Protein AF-A0A3C0XMA6-F1 (afdb_monomer_lite)

Structure (mmCIF, N/CA/C/O backbone):
data_AF-A0A3C0XMA6-F1
#
_entry.id  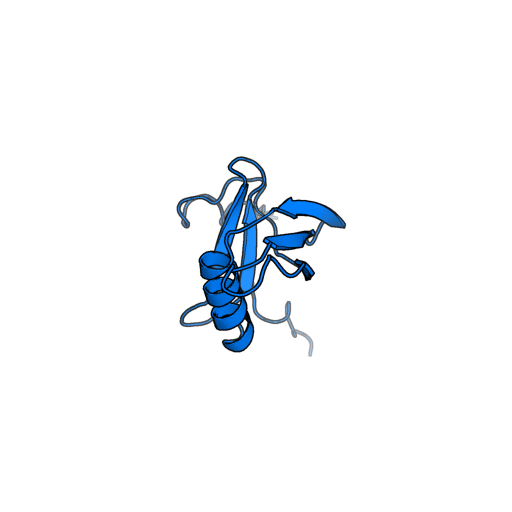 AF-A0A3C0XMA6-F1
#
loop_
_atom_site.group_PDB
_atom_site.id
_atom_site.type_symbol
_atom_site.label_atom_id
_atom_site.label_alt_id
_atom_site.label_comp_id
_atom_site.label_asym_id
_atom_site.label_entity_id
_atom_site.label_seq_id
_atom_site.pdbx_PDB_ins_code
_atom_site.Cartn_x
_atom_site.Cartn_y
_atom_site.Cartn_z
_atom_site.occupancy
_atom_site.B_iso_or_equiv
_atom_site.auth_seq_id
_atom_site.auth_comp_id
_atom_site.auth_asym_id
_atom_site.auth_atom_id
_atom_site.pdbx_PDB_model_num
ATOM 1 N N . MET A 1 1 ? -26.625 5.953 31.577 1.00 35.53 1 MET A N 1
ATOM 2 C CA . MET A 1 1 ? -26.099 6.616 30.366 1.00 35.53 1 MET A CA 1
ATOM 3 C C . MET A 1 1 ? -24.582 6.665 30.494 1.00 35.53 1 MET A C 1
ATOM 5 O O . MET A 1 1 ? -24.082 7.379 31.351 1.00 35.53 1 MET A O 1
ATOM 9 N N . ARG A 1 2 ? -23.857 5.815 29.763 1.00 30.97 2 ARG A N 1
ATOM 10 C CA . ARG A 1 2 ? -22.392 5.870 29.664 1.00 30.97 2 ARG A CA 1
ATOM 11 C C . ARG A 1 2 ? -22.031 5.684 28.197 1.00 30.97 2 ARG A C 1
ATOM 13 O O . ARG A 1 2 ? -22.136 4.586 27.664 1.00 30.97 2 ARG A O 1
ATOM 20 N N . THR A 1 3 ? -21.700 6.800 27.565 1.00 35.88 3 THR A N 1
ATOM 21 C CA . THR A 1 3 ? -21.087 6.883 26.243 1.00 35.88 3 THR A CA 1
ATOM 22 C C . THR A 1 3 ? -19.697 6.265 26.338 1.00 35.88 3 THR A C 1
ATOM 24 O O . THR A 1 3 ? -18.886 6.732 27.134 1.00 35.88 3 THR A O 1
ATOM 27 N N . VAL A 1 4 ? -19.423 5.211 25.570 1.00 40.06 4 VAL A N 1
ATOM 28 C CA . VAL A 1 4 ? -18.051 4.734 25.360 1.00 40.06 4 VAL A CA 1
ATOM 29 C C . VAL A 1 4 ? -17.584 5.362 24.055 1.00 40.06 4 VAL A C 1
ATOM 31 O O . VAL A 1 4 ? -18.060 5.012 22.979 1.00 40.06 4 VAL A O 1
ATOM 34 N N . ALA A 1 5 ? -16.742 6.383 24.193 1.00 41.00 5 ALA A N 1
ATOM 35 C CA . ALA A 1 5 ? -16.125 7.114 23.097 1.00 41.00 5 ALA A CA 1
ATOM 36 C C . ALA A 1 5 ? -15.038 6.259 22.421 1.00 41.00 5 ALA A C 1
ATOM 38 O O . ALA A 1 5 ? -14.376 5.455 23.080 1.00 41.00 5 ALA A O 1
ATOM 39 N N . GLY A 1 6 ? -14.872 6.434 21.109 1.00 40.22 6 GLY A N 1
ATOM 40 C CA . GLY A 1 6 ? -13.957 5.688 20.241 1.00 40.22 6 GLY A CA 1
ATOM 41 C C . GLY A 1 6 ? -12.469 5.956 20.486 1.00 40.22 6 GLY A C 1
ATOM 42 O O . GLY A 1 6 ? -11.807 6.523 19.629 1.00 40.22 6 GLY A O 1
ATOM 43 N N . GLY A 1 7 ? -11.947 5.533 21.640 1.00 39.25 7 GLY A N 1
ATOM 44 C CA . GLY A 1 7 ? -10.550 5.743 22.053 1.00 39.25 7 GLY A CA 1
ATOM 45 C C . GLY A 1 7 ? -9.690 4.479 22.181 1.00 39.25 7 GLY A C 1
ATOM 46 O O . GLY A 1 7 ? -8.606 4.553 22.737 1.00 39.25 7 GLY A O 1
ATOM 47 N N . VAL A 1 8 ? -10.148 3.307 21.727 1.00 51.12 8 VAL A N 1
ATOM 48 C CA . VAL A 1 8 ? -9.462 2.028 22.031 1.00 51.12 8 VAL A CA 1
ATOM 49 C C . VAL A 1 8 ? -8.380 1.647 21.003 1.00 51.12 8 VAL A C 1
ATOM 51 O O . VAL A 1 8 ? -7.541 0.801 21.286 1.00 51.12 8 VAL A O 1
ATOM 54 N N . LEU A 1 9 ? -8.347 2.269 19.821 1.00 49.19 9 LEU A N 1
ATOM 55 C CA . LEU A 1 9 ? -7.460 1.829 18.732 1.00 49.19 9 LEU A CA 1
ATOM 56 C C . LEU A 1 9 ? -5.985 2.247 18.876 1.00 49.19 9 LEU A C 1
ATOM 58 O O . LEU A 1 9 ? -5.122 1.574 18.320 1.00 49.19 9 LEU A O 1
ATOM 62 N N . VAL A 1 10 ? -5.685 3.317 19.616 1.00 50.56 10 VAL A N 1
ATOM 63 C CA . VAL A 1 10 ? -4.343 3.935 19.626 1.00 50.56 10 VAL A CA 1
ATOM 64 C C . VAL A 1 10 ? -3.349 3.313 20.604 1.00 50.56 10 VAL A C 1
ATOM 66 O O . VAL A 1 10 ? -2.149 3.484 20.438 1.00 50.56 10 VAL A O 1
ATOM 69 N N . ASP A 1 11 ? -3.821 2.558 21.598 1.00 53.97 11 ASP A N 1
ATOM 70 C CA . ASP A 1 11 ? -2.956 2.016 22.659 1.00 53.97 11 ASP A CA 1
ATOM 71 C C . ASP A 1 11 ? -2.425 0.595 22.353 1.00 53.97 11 ASP A C 1
ATOM 73 O O . ASP A 1 11 ? -1.637 0.039 23.111 1.00 53.97 11 ASP A O 1
ATOM 77 N N . VAL A 1 12 ? -2.845 -0.033 21.241 1.00 64.62 12 VAL A N 1
ATOM 78 C CA . VAL A 1 12 ? -2.621 -1.480 20.996 1.00 64.62 12 VAL A CA 1
ATOM 79 C C . VAL A 1 12 ? -1.770 -1.781 19.748 1.00 64.62 12 VAL A C 1
ATOM 81 O O . VAL A 1 12 ? -1.255 -2.891 19.612 1.00 64.62 12 VAL A O 1
ATOM 84 N N . MET A 1 13 ? -1.567 -0.819 18.837 1.00 73.75 13 MET A N 1
ATOM 85 C CA . MET A 1 13 ? -0.848 -1.031 17.567 1.00 73.75 13 MET A CA 1
ATOM 86 C C . MET A 1 13 ? 0.284 -0.004 17.373 1.00 73.75 13 MET A C 1
ATOM 88 O O . MET A 1 13 ? 0.003 1.179 17.184 1.00 73.75 13 MET A O 1
ATOM 92 N N . PRO A 1 14 ? 1.565 -0.424 17.368 1.00 78.31 14 PRO A N 1
ATOM 93 C CA . PRO A 1 14 ? 2.682 0.457 17.033 1.00 78.31 14 PRO A CA 1
ATOM 94 C C . PRO A 1 14 ? 2.505 1.114 15.657 1.00 78.31 14 PRO A C 1
ATOM 96 O O . PRO A 1 14 ? 2.221 0.430 14.675 1.00 78.31 14 PRO A O 1
ATOM 99 N N . GLY A 1 15 ? 2.696 2.434 15.594 1.00 80.88 15 GLY A N 1
ATOM 100 C CA . GLY A 1 15 ? 2.527 3.231 14.372 1.00 80.88 15 GLY A CA 1
ATOM 101 C C . GLY A 1 15 ? 1.105 3.748 14.124 1.00 80.88 15 GLY A C 1
ATOM 102 O O . GLY A 1 15 ? 0.903 4.461 13.145 1.00 80.88 15 GLY A O 1
ATOM 103 N N . ALA A 1 16 ? 0.137 3.424 14.990 1.00 85.81 16 ALA A N 1
ATOM 104 C CA . ALA A 1 16 ? -1.203 4.003 14.948 1.00 85.81 16 ALA A CA 1
ATOM 105 C C . ALA A 1 16 ? -1.311 5.219 15.886 1.00 85.81 16 ALA A C 1
ATOM 107 O O . ALA A 1 16 ? -1.093 5.105 17.092 1.00 85.81 16 ALA A O 1
ATOM 108 N N . SER A 1 17 ? -1.681 6.377 15.345 1.00 89.31 17 SER A N 1
ATOM 109 C CA . SER A 1 17 ? -2.058 7.580 16.094 1.00 89.31 17 SER A CA 1
ATOM 110 C C . SER A 1 17 ? -3.581 7.754 16.149 1.00 89.31 17 SER A C 1
ATOM 112 O O . SER A 1 17 ? -4.340 7.054 15.477 1.00 89.31 17 SER A O 1
ATOM 114 N N . GLU A 1 18 ? -4.065 8.750 16.897 1.00 88.00 18 GLU A N 1
ATOM 115 C CA . GLU A 1 18 ? -5.497 9.116 16.935 1.00 88.00 18 GLU A CA 1
ATOM 116 C C . GLU A 1 18 ? -6.059 9.522 15.559 1.00 88.00 18 GLU A C 1
ATOM 118 O O . GLU A 1 18 ? -7.275 9.530 15.333 1.00 88.00 18 GLU A O 1
ATOM 123 N N . GLN A 1 19 ? -5.176 9.832 14.608 1.00 89.69 19 GLN A N 1
ATOM 124 C CA . GLN A 1 19 ? -5.528 10.165 13.233 1.00 89.69 19 GLN A CA 1
ATOM 125 C C . GLN A 1 19 ? -5.618 8.940 12.318 1.00 89.69 19 GLN A C 1
ATOM 127 O O . GLN A 1 19 ? -6.025 9.096 11.173 1.00 89.69 19 GLN A O 1
ATOM 132 N N . THR A 1 20 ? -5.286 7.733 12.790 1.00 90.69 20 THR A N 1
ATOM 133 C CA . THR A 1 20 ? -5.397 6.510 11.985 1.00 9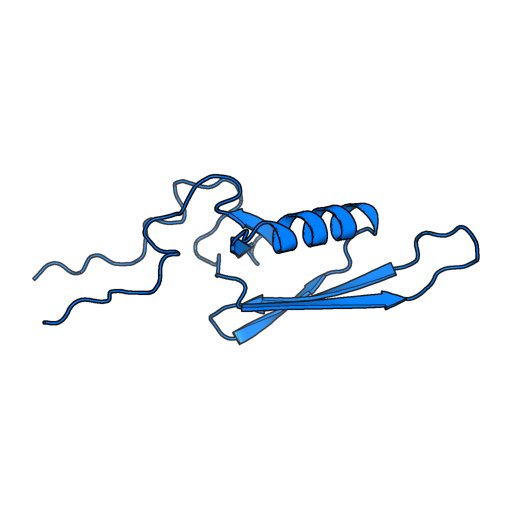0.69 20 THR A CA 1
ATOM 134 C C . THR A 1 20 ? -6.838 6.295 11.515 1.00 90.69 20 THR A C 1
ATOM 136 O O . THR A 1 20 ? -7.791 6.410 12.295 1.00 90.69 20 THR A O 1
ATOM 139 N N . ARG A 1 21 ? -7.010 5.964 10.232 1.00 92.25 21 ARG A N 1
ATOM 140 C CA . ARG A 1 21 ? -8.311 5.667 9.611 1.00 92.25 21 ARG A CA 1
ATOM 141 C C . ARG A 1 21 ? -8.260 4.382 8.800 1.00 92.25 21 ARG A C 1
ATOM 143 O O . ARG A 1 21 ? -7.205 4.015 8.285 1.00 92.25 21 ARG A O 1
ATOM 150 N N . GLY A 1 22 ? -9.410 3.726 8.642 1.00 89.75 22 GLY A N 1
ATOM 151 C CA . GLY A 1 22 ? -9.554 2.640 7.677 1.00 89.75 22 GLY A CA 1
ATOM 152 C C . GLY A 1 22 ? -9.305 3.124 6.251 1.00 89.75 22 GLY A C 1
ATOM 153 O O . GLY A 1 22 ? -9.683 4.241 5.892 1.00 89.75 22 GLY A O 1
ATOM 154 N N . VAL A 1 23 ? -8.657 2.292 5.436 1.00 90.06 23 VAL A N 1
ATOM 155 C CA . VAL A 1 23 ? -8.521 2.524 3.995 1.00 90.06 23 VAL A CA 1
ATOM 156 C C . VAL A 1 23 ? -9.758 1.976 3.293 1.00 90.06 23 VAL A C 1
ATOM 158 O O . VAL A 1 23 ? -10.047 0.784 3.357 1.00 90.06 23 VAL A O 1
ATOM 161 N N . LYS A 1 24 ? -10.469 2.853 2.584 1.00 89.56 24 LYS A N 1
ATOM 162 C CA . LYS A 1 24 ? -11.654 2.528 1.781 1.00 89.56 24 LYS A CA 1
ATOM 163 C C . LYS A 1 24 ? -11.296 2.231 0.325 1.00 89.56 24 LYS A C 1
ATOM 165 O O . LYS A 1 24 ? -11.921 1.378 -0.298 1.00 89.56 24 LYS A O 1
ATOM 170 N N . VAL A 1 25 ? -10.309 2.940 -0.231 1.00 86.69 25 VAL A N 1
ATOM 171 C CA . VAL A 1 25 ? -9.824 2.735 -1.607 1.00 86.69 25 VAL A CA 1
ATOM 172 C C . VAL A 1 25 ? -8.303 2.793 -1.632 1.00 86.69 25 VAL A C 1
ATOM 174 O O . VAL A 1 25 ? -7.707 3.697 -1.048 1.00 86.69 25 VAL A O 1
ATOM 177 N N . LEU A 1 26 ? -7.683 1.866 -2.361 1.00 88.00 26 LEU A N 1
ATOM 178 C CA . LEU A 1 26 ? -6.262 1.899 -2.684 1.00 88.00 26 LEU A CA 1
ATOM 179 C C . LEU A 1 26 ? -6.092 1.737 -4.193 1.00 88.00 26 LEU A C 1
ATOM 181 O O . LEU A 1 26 ? -6.339 0.668 -4.743 1.00 88.00 26 LEU A O 1
ATOM 185 N N . ASN A 1 27 ? -5.681 2.812 -4.857 1.00 86.19 27 ASN A N 1
ATOM 186 C CA . ASN A 1 27 ? -5.399 2.825 -6.288 1.00 86.19 27 ASN A CA 1
ATOM 187 C C . ASN A 1 27 ? -3.896 2.901 -6.504 1.00 86.19 27 ASN A C 1
ATOM 189 O O . ASN A 1 27 ? -3.211 3.626 -5.789 1.00 86.19 27 ASN A O 1
ATOM 193 N N . ALA A 1 28 ? -3.390 2.201 -7.512 1.00 88.19 28 ALA A N 1
ATOM 194 C CA . ALA A 1 28 ? -1.979 2.221 -7.853 1.00 88.19 28 ALA A CA 1
ATOM 195 C C . ALA A 1 28 ? -1.795 2.321 -9.363 1.00 88.19 28 ALA A C 1
ATOM 197 O O . ALA A 1 28 ? -2.365 1.537 -10.118 1.00 88.19 28 ALA A O 1
ATOM 198 N N . ASN A 1 29 ? -0.953 3.258 -9.778 1.00 87.31 29 ASN A N 1
ATOM 199 C CA . ASN A 1 29 ? -0.458 3.364 -11.138 1.00 87.31 29 ASN A CA 1
ATOM 200 C C . ASN A 1 29 ? 0.984 2.868 -11.164 1.00 87.31 29 ASN A C 1
ATOM 202 O O . ASN A 1 29 ? 1.768 3.217 -10.281 1.00 87.31 29 ASN A O 1
ATOM 206 N N . TRP A 1 30 ? 1.335 2.091 -12.184 1.00 88.19 30 TRP A N 1
ATOM 207 C CA . TRP A 1 30 ? 2.719 1.744 -12.482 1.00 88.19 30 TRP A CA 1
ATOM 208 C C . TRP A 1 30 ? 3.147 2.428 -13.770 1.00 88.19 30 TRP A C 1
ATOM 210 O O . TRP A 1 30 ? 2.472 2.320 -14.794 1.00 88.19 30 TRP A O 1
ATOM 220 N N . THR A 1 31 ? 4.294 3.088 -13.715 1.00 89.88 31 THR A N 1
ATOM 221 C CA . THR A 1 31 ? 4.965 3.641 -14.884 1.00 89.88 31 THR A CA 1
ATOM 222 C C . THR A 1 31 ? 6.224 2.829 -15.127 1.00 89.88 31 THR A C 1
ATOM 224 O O . THR A 1 31 ? 7.066 2.695 -14.233 1.00 89.88 31 THR A O 1
ATOM 227 N N . ALA A 1 32 ? 6.348 2.294 -16.340 1.00 85.56 32 ALA A N 1
ATOM 228 C CA . ALA A 1 32 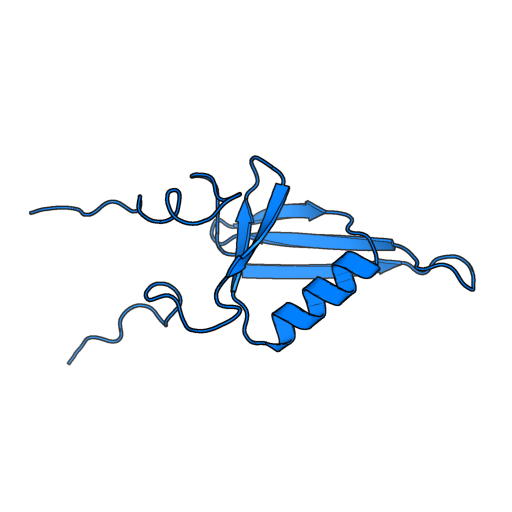? 7.504 1.509 -16.738 1.00 85.56 32 ALA A CA 1
ATOM 229 C C . ALA A 1 32 ? 8.797 2.334 -16.642 1.00 85.56 32 ALA A C 1
ATOM 231 O O . ALA A 1 32 ? 8.832 3.521 -16.976 1.00 85.56 32 ALA A O 1
ATOM 232 N N . GLY A 1 33 ? 9.858 1.683 -16.172 1.00 85.12 33 GLY A N 1
ATOM 233 C CA . GLY A 1 33 ? 11.218 2.197 -16.264 1.00 85.12 33 GLY A CA 1
ATOM 234 C C . GLY A 1 33 ? 11.867 1.821 -17.600 1.00 85.12 33 GLY A C 1
ATOM 235 O O . GLY A 1 33 ? 11.206 1.250 -18.468 1.00 85.12 33 GLY A O 1
ATOM 236 N N . PRO A 1 34 ? 13.168 2.110 -17.770 1.00 88.00 34 PRO A N 1
ATOM 237 C CA . PRO A 1 34 ? 13.945 1.515 -18.854 1.00 88.00 34 PRO A CA 1
ATOM 238 C C . PRO A 1 34 ? 13.961 -0.016 -18.732 1.00 88.00 34 PRO A C 1
ATOM 240 O O . PRO A 1 34 ? 13.744 -0.554 -17.645 1.00 88.00 34 PRO A O 1
ATOM 243 N N . ASP A 1 35 ? 14.261 -0.712 -19.828 1.00 87.31 35 ASP A N 1
ATOM 244 C CA . ASP A 1 35 ? 14.353 -2.174 -19.843 1.00 87.31 35 ASP A CA 1
ATOM 245 C C . ASP A 1 35 ? 15.300 -2.689 -18.744 1.00 87.31 35 ASP A C 1
ATOM 247 O O . ASP A 1 35 ? 16.450 -2.260 -18.635 1.00 87.31 35 ASP A O 1
ATOM 251 N N . GLY A 1 36 ? 14.800 -3.606 -17.911 1.00 78.75 36 GLY A N 1
ATOM 252 C CA . GLY A 1 36 ? 15.515 -4.136 -16.744 1.00 78.75 36 GLY A CA 1
ATOM 253 C C . GLY A 1 36 ? 15.416 -3.284 -15.471 1.00 78.75 36 GLY A C 1
ATOM 254 O O . GLY A 1 36 ? 15.969 -3.680 -14.449 1.00 78.75 36 GLY A O 1
ATOM 255 N N . GLY A 1 37 ? 14.724 -2.142 -15.507 1.00 83.94 37 GLY A N 1
ATOM 256 C CA . GLY A 1 37 ? 14.407 -1.328 -14.334 1.00 83.94 37 GLY A CA 1
ATOM 257 C C . GLY A 1 37 ? 13.037 -1.655 -13.733 1.00 83.94 37 GLY A C 1
ATOM 258 O O . GLY A 1 37 ? 12.100 -2.018 -14.439 1.00 83.94 37 GLY A O 1
ATOM 259 N N . ASP A 1 38 ? 12.894 -1.446 -12.424 1.00 84.88 38 ASP A N 1
ATOM 260 C CA . ASP A 1 38 ? 11.678 -1.817 -11.681 1.00 84.88 38 ASP A CA 1
ATOM 261 C C . ASP A 1 38 ? 10.469 -0.883 -11.944 1.00 84.88 38 ASP A C 1
ATOM 263 O O . ASP A 1 38 ? 9.335 -1.151 -11.532 1.00 84.88 38 ASP A O 1
ATOM 267 N N . GLY A 1 39 ? 10.696 0.237 -12.640 1.00 88.62 39 GLY A N 1
ATOM 268 C CA . GLY A 1 39 ? 9.706 1.294 -12.841 1.00 88.62 39 GLY A CA 1
ATOM 269 C C . GLY A 1 39 ? 9.357 2.034 -11.548 1.00 88.62 39 GLY A C 1
ATOM 270 O O . GLY A 1 39 ? 10.107 2.019 -10.571 1.00 88.62 39 GLY A O 1
ATOM 271 N N . ARG A 1 40 ? 8.222 2.735 -11.546 1.00 91.31 40 ARG A N 1
ATOM 272 C CA . ARG A 1 40 ? 7.756 3.521 -10.395 1.00 91.31 40 ARG A CA 1
ATOM 273 C C . ARG A 1 40 ? 6.269 3.322 -10.176 1.00 91.31 40 ARG A C 1
ATOM 275 O O . ARG A 1 40 ? 5.496 3.343 -11.128 1.00 91.31 40 ARG A O 1
ATOM 282 N N . PHE A 1 41 ? 5.885 3.210 -8.910 1.00 88.81 41 PHE A N 1
ATOM 283 C CA . PHE A 1 41 ? 4.489 3.235 -8.507 1.00 88.81 41 PHE A CA 1
ATOM 284 C C . PHE A 1 41 ? 4.088 4.594 -7.941 1.00 88.81 41 PHE A C 1
ATOM 286 O O . PHE A 1 41 ? 4.855 5.248 -7.231 1.00 88.81 41 PHE A O 1
ATOM 293 N N . GLU A 1 42 ? 2.854 4.982 -8.230 1.00 91.31 42 GLU A N 1
ATOM 294 C CA . GLU A 1 42 ? 2.136 6.063 -7.566 1.00 91.31 42 GLU A CA 1
ATOM 295 C C . GLU A 1 42 ? 0.851 5.490 -7.002 1.00 91.31 42 GLU A C 1
ATOM 297 O O . GLU A 1 42 ? 0.026 4.949 -7.735 1.00 91.31 42 GLU A O 1
ATOM 302 N N . VAL A 1 43 ? 0.703 5.584 -5.689 1.00 91.12 43 VAL A N 1
ATOM 303 C CA . VAL A 1 43 ? -0.411 5.009 -4.952 1.00 91.12 43 VAL A CA 1
ATOM 304 C C . VAL A 1 43 ? -1.234 6.134 -4.348 1.00 91.12 43 VAL A C 1
ATOM 306 O O . VAL A 1 43 ? -0.695 7.048 -3.722 1.00 91.12 43 VAL A O 1
ATOM 309 N N . MET A 1 44 ? -2.547 6.046 -4.530 1.00 93.25 44 MET A N 1
ATOM 310 C CA . MET A 1 44 ? -3.533 6.887 -3.873 1.00 93.25 44 MET A CA 1
ATOM 311 C C . MET A 1 44 ? -4.311 6.050 -2.864 1.00 93.25 44 MET A C 1
ATOM 313 O O . MET A 1 44 ? -4.939 5.053 -3.220 1.00 93.25 44 MET A O 1
ATOM 317 N N . VAL A 1 45 ? -4.281 6.490 -1.614 1.00 93.19 45 VAL A N 1
ATOM 318 C CA . VAL A 1 45 ? -5.059 5.935 -0.509 1.00 93.19 45 VAL A CA 1
ATOM 319 C C . VAL A 1 45 ? -6.194 6.899 -0.204 1.00 93.19 45 VAL A C 1
ATOM 321 O O . VAL A 1 45 ? -5.955 8.092 -0.020 1.00 93.19 45 VAL A O 1
ATOM 324 N N . VAL A 1 46 ? -7.418 6.379 -0.157 1.00 91.88 46 VAL A N 1
ATOM 325 C CA . VAL A 1 46 ? -8.602 7.107 0.308 1.00 91.88 46 VAL A CA 1
ATOM 326 C C . VAL A 1 46 ? -9.068 6.477 1.609 1.00 91.88 46 VAL A C 1
ATOM 328 O O . VAL A 1 46 ? -9.346 5.274 1.651 1.00 91.8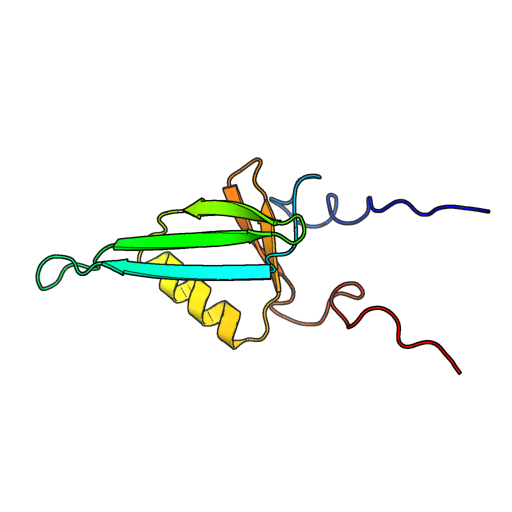8 46 VAL A O 1
ATOM 331 N N . THR A 1 47 ? -9.134 7.277 2.664 1.00 93.56 47 THR A N 1
ATOM 332 C CA . THR A 1 47 ? -9.563 6.849 3.999 1.00 93.56 47 THR A CA 1
ATOM 333 C C . THR A 1 47 ? -11.0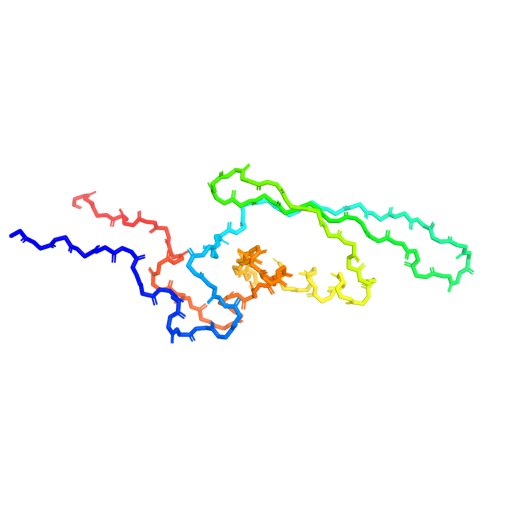82 6.931 4.167 1.00 93.56 47 THR A C 1
ATOM 335 O O . THR A 1 47 ? -11.794 7.475 3.323 1.00 93.56 47 THR A O 1
ATOM 338 N N . GLU A 1 48 ? -11.607 6.358 5.250 1.00 93.56 48 GLU A N 1
ATOM 339 C CA . GLU A 1 48 ? -13.046 6.368 5.571 1.00 93.56 48 GLU A CA 1
ATOM 340 C C . GLU A 1 48 ? -13.648 7.773 5.748 1.00 93.56 48 GLU A C 1
ATOM 342 O O . GLU A 1 48 ? -14.844 7.946 5.534 1.00 93.56 48 GLU A O 1
ATOM 347 N N . ASP A 1 49 ? -12.838 8.775 6.094 1.00 93.44 49 ASP A N 1
ATOM 348 C CA . ASP A 1 49 ? -13.219 10.194 6.160 1.00 93.44 49 ASP A CA 1
ATOM 349 C C . ASP A 1 49 ? -12.998 10.947 4.830 1.00 93.44 49 ASP A C 1
ATOM 351 O O . ASP A 1 49 ? -12.930 12.177 4.799 1.00 93.44 49 ASP A O 1
ATOM 355 N N . ASP A 1 50 ? -12.888 10.196 3.729 1.00 94.69 50 ASP A N 1
ATOM 356 C CA . ASP A 1 50 ? -12.725 10.660 2.347 1.00 94.69 50 ASP A CA 1
ATOM 357 C C . ASP A 1 50 ? -11.481 11.543 2.103 1.00 94.69 50 ASP A C 1
ATOM 359 O O . ASP A 1 50 ? -11.370 12.204 1.064 1.00 94.69 50 ASP A O 1
ATOM 363 N N . GLN A 1 51 ? -10.501 11.526 3.014 1.00 95.50 51 GLN A N 1
ATOM 364 C CA . GLN A 1 51 ? -9.200 12.152 2.781 1.00 95.50 51 GLN A CA 1
ATOM 365 C C . GLN A 1 51 ? -8.379 11.340 1.776 1.00 95.50 51 GLN A C 1
ATOM 367 O O . GLN A 1 51 ? -8.420 10.110 1.746 1.00 95.50 51 GLN A O 1
ATOM 372 N N . GLN A 1 52 ? -7.627 12.049 0.931 1.00 94.75 52 GLN A N 1
ATOM 373 C CA . GLN A 1 52 ? -6.782 11.448 -0.097 1.00 94.75 52 GLN A CA 1
ATOM 374 C C . GLN A 1 52 ? -5.308 11.645 0.234 1.00 94.75 52 GLN A C 1
ATOM 376 O O . GLN A 1 52 ? -4.855 12.758 0.507 1.00 94.75 52 GLN A O 1
ATOM 381 N N . HIS A 1 53 ? -4.545 10.563 0.131 1.00 92.25 53 HIS A N 1
ATOM 382 C CA . HIS A 1 53 ? -3.115 10.551 0.401 1.00 92.25 53 HIS A CA 1
ATOM 383 C C . HIS A 1 53 ? -2.365 9.921 -0.763 1.00 92.25 53 HIS A C 1
ATOM 385 O O . HIS A 1 53 ? -2.760 8.876 -1.277 1.00 92.25 53 HIS A O 1
ATOM 391 N N . GLN A 1 54 ? -1.262 10.553 -1.164 1.00 92.12 54 GLN A N 1
ATOM 392 C CA . GLN A 1 54 ? -0.399 10.045 -2.223 1.00 92.12 54 GLN A CA 1
ATOM 393 C C . GLN A 1 54 ? 0.931 9.551 -1.657 1.00 92.12 54 GLN A C 1
ATOM 395 O O . GLN A 1 54 ? 1.580 10.198 -0.826 1.00 92.12 54 GLN A O 1
ATOM 400 N N . LEU A 1 55 ? 1.350 8.388 -2.139 1.00 90.50 55 LEU A N 1
ATOM 401 C CA . LEU A 1 55 ? 2.620 7.755 -1.813 1.00 90.50 55 LEU A CA 1
ATOM 402 C C . LEU A 1 55 ? 3.258 7.178 -3.075 1.00 90.50 55 LEU A C 1
ATOM 404 O O . LEU A 1 55 ? 2.579 6.768 -4.009 1.00 90.50 55 LEU A O 1
ATOM 408 N N . ALA A 1 56 ? 4.585 7.138 -3.086 1.00 90.88 56 ALA A N 1
ATOM 409 C CA . ALA A 1 56 ? 5.367 6.514 -4.145 1.00 90.88 56 ALA A CA 1
ATOM 410 C C . ALA A 1 56 ? 6.215 5.395 -3.522 1.00 90.88 56 ALA A C 1
ATOM 412 O O . ALA A 1 56 ? 7.389 5.621 -3.217 1.00 90.88 56 ALA A O 1
ATOM 413 N N . PRO A 1 57 ? 5.611 4.231 -3.216 1.00 87.31 57 PRO A N 1
ATOM 414 C CA . PRO A 1 57 ? 6.339 3.123 -2.619 1.00 87.31 57 PRO A CA 1
ATOM 415 C C . PRO A 1 57 ? 7.340 2.538 -3.620 1.00 87.31 57 PRO A C 1
ATOM 417 O O . PRO A 1 57 ? 7.184 2.664 -4.837 1.00 87.31 57 PRO A O 1
ATOM 420 N N . SER A 1 58 ? 8.360 1.852 -3.102 1.00 88.94 58 SER A N 1
ATOM 421 C CA . SER A 1 58 ? 9.226 1.045 -3.960 1.00 88.94 58 SER A CA 1
ATOM 422 C C . SER A 1 58 ? 8.427 -0.101 -4.607 1.00 88.94 58 SER A C 1
ATOM 424 O O . SER A 1 58 ? 7.450 -0.570 -4.012 1.00 88.94 58 SER A O 1
ATOM 426 N N . PRO A 1 59 ? 8.845 -0.614 -5.775 1.00 81.12 59 PRO A N 1
ATOM 427 C CA . PRO A 1 59 ? 8.215 -1.780 -6.398 1.00 81.12 59 PRO A CA 1
ATOM 428 C C . PRO A 1 59 ? 8.153 -3.005 -5.474 1.00 81.12 59 PRO A C 1
ATOM 430 O O . PRO A 1 59 ? 7.111 -3.647 -5.378 1.00 81.12 59 PRO A O 1
ATOM 433 N N . GLY A 1 60 ? 9.211 -3.265 -4.695 1.00 84.62 60 GLY A N 1
ATOM 434 C CA . GLY A 1 60 ? 9.210 -4.330 -3.684 1.00 84.62 60 GLY A CA 1
ATOM 435 C C . GLY A 1 60 ? 8.148 -4.128 -2.595 1.00 84.62 60 GLY A C 1
ATOM 436 O O . GLY A 1 60 ? 7.423 -5.062 -2.251 1.00 84.62 60 GLY A O 1
ATOM 437 N N . SER A 1 61 ? 7.994 -2.897 -2.097 1.00 82.19 61 SER A N 1
ATOM 438 C CA . SER A 1 61 ? 6.939 -2.550 -1.133 1.00 82.19 61 SER A CA 1
ATOM 439 C C . SER A 1 61 ? 5.534 -2.692 -1.732 1.00 82.19 61 SER A C 1
ATOM 441 O O . SER A 1 61 ? 4.617 -3.118 -1.034 1.00 82.19 61 SER A O 1
ATOM 443 N N . MET A 1 62 ? 5.357 -2.382 -3.021 1.00 84.06 62 MET A N 1
ATOM 444 C CA . MET A 1 62 ? 4.075 -2.547 -3.711 1.00 84.06 62 MET A CA 1
ATOM 445 C C . MET A 1 62 ? 3.697 -4.025 -3.880 1.00 84.06 62 MET A C 1
ATOM 447 O O . MET A 1 62 ? 2.548 -4.391 -3.647 1.00 84.06 62 MET A O 1
ATOM 451 N N . CYS A 1 63 ? 4.653 -4.894 -4.221 1.00 76.81 63 CYS A N 1
ATOM 452 C CA . CYS A 1 63 ? 4.411 -6.338 -4.292 1.00 76.81 63 CYS A CA 1
ATOM 453 C C . CYS A 1 63 ? 3.947 -6.906 -2.943 1.00 76.81 63 CYS A C 1
ATOM 455 O O . CYS A 1 63 ? 2.996 -7.686 -2.900 1.00 76.81 63 CYS A O 1
ATOM 457 N N . ALA A 1 64 ? 4.570 -6.475 -1.841 1.00 76.81 64 ALA A N 1
ATOM 458 C CA . ALA A 1 64 ? 4.136 -6.852 -0.497 1.00 76.81 64 ALA A CA 1
ATOM 459 C C . ALA A 1 64 ? 2.707 -6.362 -0.200 1.00 76.81 64 ALA A C 1
ATOM 461 O O . ALA A 1 64 ? 1.900 -7.108 0.348 1.00 76.81 64 ALA A O 1
ATOM 462 N N . LEU A 1 65 ? 2.369 -5.138 -0.615 1.00 77.38 65 LEU A N 1
ATOM 463 C CA . LEU A 1 65 ? 1.030 -4.579 -0.444 1.00 77.38 65 LEU A CA 1
ATOM 464 C C . LEU A 1 65 ? -0.045 -5.359 -1.220 1.00 77.38 65 LEU A C 1
ATOM 466 O O . LEU A 1 65 ? -1.103 -5.648 -0.669 1.00 77.38 65 LEU A O 1
ATOM 470 N N . ILE A 1 66 ? 0.231 -5.745 -2.468 1.00 72.00 66 ILE A N 1
ATOM 471 C CA . ILE A 1 66 ? -0.689 -6.557 -3.286 1.00 72.00 66 ILE A CA 1
ATOM 472 C C . ILE A 1 66 ? -0.894 -7.945 -2.668 1.00 72.00 66 ILE A C 1
ATOM 474 O O . ILE A 1 66 ? -2.008 -8.464 -2.670 1.00 72.00 66 ILE A O 1
ATOM 478 N N . ALA A 1 67 ? 0.159 -8.549 -2.114 1.00 74.44 67 ALA A N 1
ATOM 479 C CA . ALA A 1 67 ? 0.040 -9.842 -1.444 1.00 74.44 67 ALA A CA 1
ATOM 480 C C . ALA A 1 67 ? -0.895 -9.776 -0.222 1.00 74.44 67 ALA A C 1
ATOM 482 O O . ALA A 1 67 ? -1.646 -10.715 0.028 1.00 74.44 67 ALA A O 1
ATOM 483 N N . LEU A 1 68 ? -0.892 -8.655 0.507 1.00 67.19 68 LEU A N 1
ATOM 484 C CA . LEU A 1 68 ? -1.779 -8.442 1.652 1.00 67.19 68 LEU A CA 1
ATOM 485 C C . LEU A 1 68 ? -3.247 -8.295 1.224 1.00 67.19 68 LEU A C 1
ATOM 487 O O . LEU A 1 68 ? -4.126 -8.901 1.833 1.00 67.19 68 LEU A O 1
ATOM 491 N N . THR A 1 69 ? -3.538 -7.546 0.156 1.00 69.62 69 THR A N 1
ATOM 492 C CA . THR A 1 69 ? -4.933 -7.341 -0.283 1.00 69.62 69 THR A CA 1
ATOM 493 C C . THR A 1 69 ? -5.596 -8.614 -0.808 1.00 69.62 69 THR A C 1
ATOM 495 O O . THR A 1 69 ? -6.814 -8.735 -0.728 1.00 69.62 69 THR A O 1
ATOM 498 N N . GLN A 1 70 ? -4.821 -9.588 -1.294 1.00 68.94 70 GLN A N 1
ATOM 499 C CA . GLN 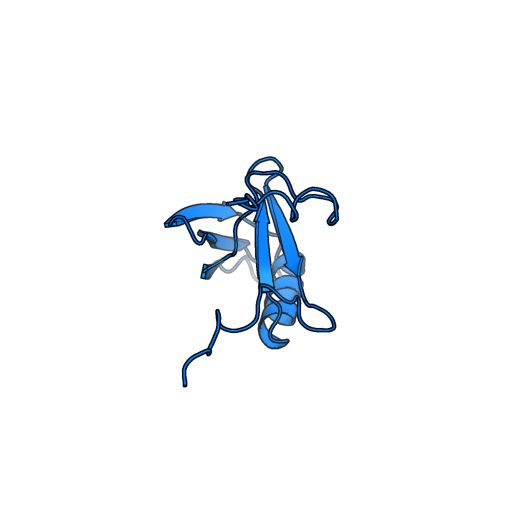A 1 70 ? -5.339 -10.900 -1.707 1.00 68.94 70 GLN A CA 1
ATOM 500 C C . GLN A 1 70 ? -5.732 -11.809 -0.531 1.00 68.94 70 GLN A C 1
ATOM 502 O O . GLN A 1 70 ? -6.397 -12.819 -0.747 1.00 68.94 70 GLN A O 1
ATOM 507 N N . ALA A 1 71 ? -5.332 -11.469 0.696 1.00 67.88 71 ALA A N 1
ATOM 508 C CA . ALA A 1 71 ? -5.574 -12.261 1.901 1.00 67.88 71 ALA A CA 1
ATOM 509 C C . ALA A 1 71 ? -6.704 -11.691 2.786 1.00 67.88 71 ALA A C 1
ATOM 511 O O . ALA A 1 71 ? -6.673 -11.890 3.997 1.00 67.88 71 ALA A O 1
ATOM 512 N N . ASP A 1 72 ? -7.648 -10.929 2.215 1.00 70.75 72 ASP A N 1
ATOM 513 C CA . ASP A 1 72 ? -8.726 -10.231 2.948 1.00 70.75 72 ASP A CA 1
ATOM 514 C C . ASP A 1 72 ? -8.213 -9.359 4.120 1.00 70.75 72 ASP A C 1
ATOM 516 O O . ASP A 1 72 ? -8.887 -9.147 5.131 1.00 70.75 72 ASP A O 1
ATOM 520 N N . THR A 1 73 ? -6.987 -8.842 3.994 1.00 73.94 73 THR A N 1
ATOM 521 C CA . THR A 1 73 ? -6.345 -8.016 5.024 1.00 73.94 73 THR A CA 1
ATOM 522 C C . THR A 1 73 ? -6.988 -6.631 5.076 1.00 73.94 73 THR A C 1
ATOM 524 O O . THR A 1 73 ? -7.200 -5.985 4.048 1.00 73.94 73 THR A O 1
ATOM 527 N N . VAL A 1 74 ? -7.242 -6.133 6.287 1.00 81.00 74 VAL A N 1
ATOM 528 C CA . VAL A 1 74 ? -7.733 -4.767 6.503 1.00 81.00 74 VAL A CA 1
ATOM 529 C C . VAL A 1 74 ? -6.547 -3.812 6.488 1.00 81.00 74 VAL A C 1
ATOM 531 O O . VAL A 1 74 ? -5.583 -4.007 7.220 1.00 81.00 74 VAL A O 1
ATOM 534 N N . LEU A 1 75 ? -6.614 -2.757 5.682 1.00 84.62 75 LEU A N 1
ATOM 535 C CA . LEU A 1 75 ? -5.578 -1.728 5.644 1.00 84.62 75 LEU A CA 1
ATOM 536 C C . LEU A 1 75 ? -6.032 -0.485 6.414 1.00 84.62 75 LEU A C 1
ATOM 538 O O . LEU A 1 75 ? -7.160 -0.021 6.243 1.00 84.62 75 LEU A O 1
ATOM 542 N N . LEU A 1 76 ? -5.143 0.069 7.237 1.00 86.44 76 LEU A N 1
ATOM 543 C CA . LEU A 1 76 ? -5.327 1.349 7.924 1.00 86.44 76 LEU A CA 1
ATOM 544 C C . LEU A 1 76 ? -4.224 2.320 7.493 1.00 86.44 76 LEU A C 1
ATOM 546 O O . LEU A 1 76 ? -3.087 1.906 7.267 1.00 86.44 76 LEU A O 1
ATOM 550 N N . TRP A 1 77 ? -4.549 3.605 7.403 1.00 88.75 77 TRP A N 1
ATOM 551 C CA . TRP A 1 77 ? -3.595 4.667 7.100 1.00 88.75 77 TRP A CA 1
ATOM 552 C C . TRP A 1 77 ? -3.465 5.619 8.281 1.00 88.75 77 TRP A C 1
ATOM 554 O O . TRP A 1 77 ? -4.462 6.169 8.754 1.00 88.75 77 TRP A O 1
ATOM 564 N N . ASP A 1 78 ? -2.228 5.822 8.725 1.00 87.25 78 ASP A N 1
ATOM 565 C CA . ASP A 1 78 ? -1.863 6.851 9.680 1.00 87.25 78 ASP A CA 1
ATOM 566 C C . ASP A 1 78 ? -1.140 8.011 8.971 1.00 87.25 78 ASP A C 1
ATOM 568 O O . ASP A 1 78 ? -0.031 7.829 8.452 1.00 87.25 78 ASP A O 1
ATOM 572 N N . PRO A 1 79 ? -1.736 9.215 8.926 1.00 85.56 79 PRO A N 1
ATOM 573 C CA . PRO A 1 79 ? -1.130 10.349 8.245 1.00 85.56 79 PRO A CA 1
ATOM 574 C C . PRO A 1 79 ? -0.039 11.054 9.062 1.00 85.56 79 PRO A C 1
ATOM 576 O O . PRO A 1 79 ? 0.732 11.800 8.459 1.00 85.56 79 PRO A O 1
ATOM 579 N N . ALA A 1 80 ? 0.045 10.848 10.384 1.00 85.75 80 ALA A N 1
ATOM 580 C CA . ALA A 1 80 ? 1.012 11.546 11.234 1.00 85.75 80 ALA A CA 1
ATOM 581 C C . ALA A 1 80 ? 2.445 11.148 10.862 1.00 85.75 80 ALA A C 1
ATOM 583 O O . ALA A 1 80 ? 3.293 12.019 10.670 1.00 85.75 80 ALA A O 1
ATOM 584 N N . ASP A 1 81 ? 2.659 9.849 10.637 1.00 85.25 81 ASP A N 1
ATOM 585 C CA . ASP A 1 81 ? 3.959 9.292 10.246 1.00 85.25 81 ASP A CA 1
ATOM 586 C C . ASP A 1 81 ? 3.976 8.714 8.820 1.00 85.25 81 ASP A C 1
ATOM 588 O O . ASP A 1 81 ? 4.983 8.162 8.376 1.00 85.25 81 ASP A O 1
ATOM 592 N N . ARG A 1 82 ? 2.874 8.864 8.067 1.00 86.06 82 ARG A N 1
ATOM 593 C CA . ARG A 1 82 ? 2.672 8.269 6.729 1.00 86.06 82 ARG A CA 1
ATOM 594 C C . ARG A 1 82 ? 2.825 6.743 6.743 1.00 86.06 82 ARG A C 1
ATOM 596 O O . ARG A 1 82 ? 3.465 6.162 5.862 1.00 86.06 82 ARG A O 1
ATOM 603 N N . THR A 1 83 ? 2.222 6.107 7.741 1.00 83.19 83 THR A N 1
ATOM 604 C CA . THR A 1 83 ? 2.325 4.665 7.980 1.00 83.19 83 THR A CA 1
ATOM 605 C C . THR A 1 83 ? 1.095 3.946 7.437 1.00 83.19 83 THR A C 1
ATOM 607 O O . THR A 1 83 ? -0.037 4.284 7.774 1.00 83.19 83 THR A O 1
ATOM 610 N N . LEU A 1 84 ? 1.311 2.917 6.613 1.00 81.56 84 LEU A N 1
ATOM 611 C CA . LEU A 1 84 ? 0.260 1.983 6.208 1.00 81.56 84 LEU A CA 1
ATOM 612 C C . LEU A 1 84 ? 0.338 0.729 7.085 1.00 81.56 84 LEU A C 1
ATOM 614 O O . LEU A 1 84 ? 1.381 0.078 7.144 1.00 81.56 84 LEU A O 1
ATOM 618 N N . ILE A 1 85 ? -0.761 0.387 7.750 1.00 80.69 85 ILE A N 1
ATOM 619 C CA . ILE A 1 85 ? -0.851 -0.721 8.704 1.00 80.69 85 ILE A CA 1
ATOM 620 C C . ILE A 1 85 ? -1.705 -1.832 8.094 1.00 80.69 85 ILE A C 1
ATOM 622 O O . ILE A 1 85 ? -2.837 -1.596 7.673 1.00 80.69 85 ILE A O 1
ATOM 626 N N . ALA A 1 86 ? -1.173 -3.052 8.083 1.00 82.25 86 ALA A N 1
ATOM 627 C CA . ALA A 1 86 ? -1.902 -4.261 7.717 1.00 82.25 86 ALA A CA 1
ATOM 628 C C . ALA A 1 86 ? -2.500 -4.909 8.975 1.00 82.25 86 ALA A C 1
ATOM 630 O O . ALA A 1 86 ? -1.800 -5.553 9.756 1.00 82.25 86 ALA A O 1
ATOM 631 N N . ALA A 1 87 ? -3.795 -4.712 9.184 1.00 72.19 87 ALA A N 1
ATOM 632 C CA . ALA A 1 87 ? -4.577 -5.305 10.258 1.00 72.19 87 ALA A CA 1
ATOM 633 C C . ALA A 1 87 ? -5.221 -6.624 9.804 1.00 72.19 87 ALA A C 1
ATOM 635 O O . ALA A 1 87 ? -5.472 -6.838 8.622 1.00 72.19 87 ALA A O 1
ATOM 636 N N . ASN A 1 88 ? -5.534 -7.509 10.754 1.00 68.62 88 ASN A N 1
ATOM 637 C CA . ASN A 1 88 ? -6.183 -8.801 10.485 1.00 68.62 88 ASN A CA 1
ATOM 638 C C . ASN A 1 88 ? -5.406 -9.744 9.552 1.00 68.62 88 ASN A C 1
ATOM 640 O O . ASN A 1 88 ? -6.002 -10.622 8.940 1.00 68.62 88 ASN A O 1
ATOM 644 N N . VAL A 1 89 ? -4.076 -9.619 9.480 1.00 66.44 89 VAL A N 1
ATOM 645 C CA . VAL A 1 89 ? -3.233 -10.576 8.734 1.00 66.44 89 VAL A CA 1
ATOM 646 C C . VAL A 1 89 ? -3.472 -12.020 9.218 1.00 66.44 89 VAL A C 1
ATOM 648 O O . VAL A 1 89 ? -3.393 -12.961 8.435 1.00 66.44 89 VAL A O 1
ATOM 651 N N . VAL A 1 90 ? -3.819 -12.199 10.501 1.00 67.00 90 VAL A N 1
ATOM 652 C CA . VAL A 1 90 ? -4.397 -13.433 11.053 1.00 67.00 90 VAL A CA 1
ATOM 653 C C . VAL A 1 90 ? -5.554 -13.071 11.993 1.00 67.00 90 VAL A C 1
ATOM 655 O O . VAL A 1 90 ? -5.385 -12.246 12.891 1.00 67.00 90 VAL A O 1
ATOM 658 N N . GLY A 1 91 ? -6.710 -13.725 11.826 1.00 65.19 91 GLY A N 1
ATOM 659 C CA . GLY A 1 91 ? -7.909 -13.516 12.649 1.00 65.19 91 GLY A CA 1
ATOM 660 C C . GLY A 1 91 ? -8.779 -12.338 12.194 1.00 65.19 91 GLY A C 1
ATOM 661 O O . GLY A 1 91 ? -8.538 -11.731 11.158 1.00 65.19 91 GLY A O 1
ATOM 662 N N . THR A 1 92 ? -9.822 -12.018 12.961 1.00 61.59 92 THR A N 1
ATOM 663 C CA . THR A 1 92 ? -10.734 -10.902 12.661 1.00 61.59 92 THR A CA 1
ATOM 664 C C . THR A 1 92 ? -10.880 -10.025 13.894 1.00 61.59 92 THR A C 1
ATOM 666 O O . THR A 1 92 ? -11.250 -10.511 14.964 1.00 61.59 92 THR A O 1
ATOM 669 N N . MET A 1 93 ? -10.601 -8.728 13.763 1.00 57.66 93 MET A N 1
ATOM 670 C CA . MET A 1 93 ? -10.876 -7.764 14.823 1.00 57.66 93 MET A CA 1
ATOM 671 C C . MET A 1 93 ? -12.397 -7.610 15.033 1.00 57.66 93 MET A C 1
ATOM 673 O O . MET A 1 93 ? -13.155 -7.539 14.063 1.00 57.66 93 MET A O 1
ATOM 677 N N . PRO A 1 94 ? -12.878 -7.494 16.286 1.00 58.19 94 PRO A N 1
ATOM 678 C CA . PRO A 1 94 ? -14.310 -7.371 16.579 1.00 58.19 94 PRO A CA 1
ATOM 679 C C . PRO A 1 94 ? -15.007 -6.184 15.897 1.00 58.19 94 PRO A C 1
ATOM 681 O O . PRO A 1 94 ? -16.216 -6.223 15.689 1.00 58.19 94 PRO A O 1
ATOM 684 N N . TRP A 1 95 ? -14.260 -5.131 15.556 1.00 63.25 95 TRP A N 1
ATOM 685 C CA . TRP A 1 95 ? -14.769 -3.913 14.914 1.00 63.25 95 TRP A CA 1
ATOM 686 C C . TRP A 1 95 ? -14.647 -3.907 13.386 1.00 63.25 95 TRP A C 1
ATOM 688 O O . TRP A 1 95 ? -15.131 -2.975 12.754 1.00 63.25 95 TRP A O 1
ATOM 698 N N . THR A 1 96 ? -14.013 -4.918 12.785 1.00 59.19 96 THR A N 1
ATOM 699 C CA . THR A 1 96 ? -13.882 -5.041 11.321 1.00 59.19 96 THR A CA 1
ATOM 700 C C . THR A 1 96 ? -14.903 -6.006 10.714 1.00 59.19 96 THR A C 1
ATOM 702 O O . THR A 1 96 ? -14.926 -6.189 9.502 1.00 59.19 96 THR A O 1
ATOM 705 N N . GLY A 1 97 ? -15.735 -6.655 11.536 1.00 57.41 97 GLY A N 1
ATOM 706 C CA . GLY A 1 97 ? -16.912 -7.380 11.055 1.00 57.41 97 GLY A CA 1
ATOM 707 C C . GLY A 1 97 ? -18.028 -6.409 10.641 1.00 57.41 97 GLY A C 1
ATOM 708 O O . GLY A 1 97 ? -18.052 -5.279 11.133 1.00 57.41 97 GLY A O 1
ATOM 709 N N . PRO A 1 98 ? -18.968 -6.816 9.766 1.00 48.06 98 PRO A N 1
ATOM 710 C CA . PRO A 1 98 ? -20.099 -5.972 9.393 1.00 48.06 98 PRO A CA 1
ATOM 711 C C . PRO A 1 98 ? -20.807 -5.471 10.653 1.00 48.06 98 PRO A C 1
ATOM 713 O O . PRO A 1 98 ? -21.173 -6.260 11.529 1.00 48.06 98 PRO A O 1
ATOM 716 N N . ALA A 1 99 ? -20.951 -4.149 10.754 1.00 52.00 99 ALA A N 1
ATOM 717 C CA . ALA A 1 99 ? -21.547 -3.494 11.904 1.00 52.00 99 ALA A CA 1
ATOM 718 C C . ALA A 1 99 ? -22.935 -4.087 12.186 1.00 52.00 99 ALA A C 1
ATOM 720 O O . ALA A 1 99 ? -23.876 -3.885 11.428 1.00 52.00 99 ALA A O 1
ATOM 721 N N . GLY A 1 100 ? -23.039 -4.837 13.284 1.00 43.81 100 GLY A N 1
ATOM 722 C CA . GLY A 1 100 ? -24.280 -5.103 14.003 1.00 43.81 100 GLY A CA 1
ATOM 723 C C . GLY A 1 100 ? -25.497 -5.471 13.155 1.00 43.81 100 GLY A C 1
ATOM 724 O O . GLY A 1 100 ? -26.463 -4.716 13.100 1.00 43.81 100 GLY A O 1
ATOM 725 N N . GLY A 1 101 ? -25.542 -6.698 12.644 1.00 39.16 101 GLY A N 1
ATOM 726 C CA . GLY A 1 101 ? -26.825 -7.375 12.482 1.00 39.16 101 GLY A CA 1
ATOM 727 C C . GLY A 1 101 ? -27.399 -7.723 13.859 1.00 39.16 101 GLY A C 1
ATOM 728 O O . GLY A 1 101 ? -27.146 -8.806 14.378 1.00 39.16 101 GLY A O 1
ATOM 729 N N . ARG A 1 102 ? -28.158 -6.807 14.471 1.00 54.09 102 ARG A N 1
ATOM 730 C CA . ARG A 1 102 ? -29.132 -7.144 15.523 1.00 54.09 102 ARG A CA 1
ATOM 731 C C . ARG A 1 102 ? -30.447 -6.403 15.303 1.00 54.09 102 ARG A C 1
ATOM 733 O O . ARG A 1 102 ? -30.591 -5.246 15.685 1.00 54.09 102 ARG A O 1
ATOM 740 N N . SER A 1 103 ? -31.398 -7.111 14.705 1.00 44.69 103 SER A N 1
ATOM 741 C CA . SER A 1 103 ? -32.832 -7.182 15.049 1.00 44.69 103 SER A CA 1
ATOM 742 C C . SER A 1 103 ? -33.536 -8.008 13.955 1.00 44.69 103 SER A C 1
ATOM 744 O O . SER A 1 103 ? -33.230 -7.823 12.782 1.00 44.69 103 SER A O 1
ATOM 746 N N . GLY A 1 104 ? -34.431 -8.958 14.234 1.00 36.81 104 GLY A N 1
ATOM 747 C CA . GLY A 1 104 ? -35.094 -9.329 15.491 1.00 36.81 104 GLY A CA 1
ATOM 748 C C . GLY A 1 104 ? -35.125 -10.829 15.757 1.00 36.81 104 GLY A C 1
ATOM 749 O O . GLY A 1 104 ? -34.483 -11.588 15.001 1.00 36.81 104 GLY A O 1
#

pLDDT: mean 75.55, std 17.44, range [30.97, 95.5]

Secondary structure (DSSP, 8-state):
-----S-SSTTSSTT--TT-EEEEEEEEEEE--STTS--EEEEEEEETT--EEEE---HHHHHHHHHHHTTTPEEEEETTTTEEEEE-SSS--TTTS-S-----

Radius of gyration: 16.52 Å; chains: 1; bounding box: 51×26×50 Å

Foldseek 3Di:
DDDDDPDDPQPPDPPDDPQKFWFPDKDKDFDDDPVPDLGWIWIWTQGPVRDIDIDIDGSVVVVVVVVLVVQVWTWMADPVVRDIDTHPSDDDDPVRPDPDPDDD

Sequence (104 aa):
MRTVAGGVLVDVMPGASEQTRGVKVLNANWTAGPDGGDGRFEVMVVTEDDQQHQLAPSPGSMCALIALTQADTVLLWDPADRTLIAANVVGTMPWTGPAGGRSG